Protein AF-A0A352NLE5-F1 (afdb_monomer_lite)

Foldseek 3Di:
DDDPPVVVVVVVVVPPDDDDDPDAVDWDAAPNDTFDDPAHWDDDPPDTRDDPCRNLVSVVWDWDADPVQQWIWIDDVPWIKIFHAPDQWIDIVNHIDGHPGHDHDPPPDDD

Sequence (111 aa):
MFKPLWVTAAMCLLLAGPAMAITSDYALVVNGTLVYTDVSPVVDGSKVLVPLRAVAEAAGADVRYIESEREVIISRPGLEVKLWVDNYAGYKNGTPIVLTSPPNQSTAGHL

Structure (mmCIF, N/CA/C/O backbone):
data_AF-A0A352NLE5-F1
#
_entry.id   AF-A0A352NLE5-F1
#
loop_
_atom_site.group_PDB
_atom_site.id
_atom_site.type_symbol
_atom_site.label_atom_id
_atom_site.label_alt_id
_atom_site.label_comp_id
_atom_site.label_asym_id
_atom_site.label_entity_id
_atom_site.label_seq_id
_atom_site.pdbx_PDB_ins_code
_atom_site.Cartn_x
_atom_site.Cartn_y
_atom_site.Cartn_z
_atom_site.occupancy
_atom_site.B_iso_or_equiv
_atom_site.auth_seq_id
_atom_site.auth_comp_id
_atom_site.auth_asym_id
_atom_site.auth_atom_id
_atom_site.pdbx_PDB_model_num
ATOM 1 N N . MET A 1 1 ? -7.433 0.867 -66.941 1.00 53.16 1 MET A N 1
ATOM 2 C CA . MET A 1 1 ? -7.952 1.700 -65.834 1.00 53.16 1 MET A CA 1
ATOM 3 C C . MET A 1 1 ? -6.943 1.642 -64.688 1.00 53.16 1 MET A C 1
ATOM 5 O O . MET A 1 1 ? -7.043 0.781 -63.826 1.00 53.16 1 MET A O 1
ATOM 9 N N . PHE A 1 2 ? -5.888 2.461 -64.766 1.00 58.28 2 PHE A N 1
ATOM 10 C CA . PHE A 1 2 ? -4.749 2.450 -63.838 1.00 58.28 2 PHE A CA 1
ATOM 11 C C . PHE A 1 2 ? -5.045 3.385 -62.660 1.00 58.28 2 PHE A C 1
ATOM 13 O O . PHE A 1 2 ? -5.219 4.584 -62.856 1.00 58.28 2 PHE A O 1
ATOM 20 N N . LYS A 1 3 ? -5.154 2.838 -61.447 1.00 55.47 3 LYS A N 1
ATOM 21 C CA . LYS A 1 3 ? -5.294 3.633 -60.218 1.00 55.47 3 LYS A CA 1
ATOM 22 C C . LYS A 1 3 ? -3.917 4.216 -59.849 1.00 55.47 3 LYS A C 1
ATOM 24 O O . LYS A 1 3 ? -2.946 3.458 -59.886 1.00 55.47 3 LYS A O 1
ATOM 29 N N . PRO A 1 4 ? -3.796 5.518 -59.523 1.00 55.31 4 PRO A N 1
ATOM 30 C CA . PRO A 1 4 ? -2.502 6.154 -59.284 1.00 55.31 4 PRO A CA 1
ATOM 31 C C . PRO A 1 4 ? -1.880 5.627 -57.985 1.00 55.31 4 PRO A C 1
AT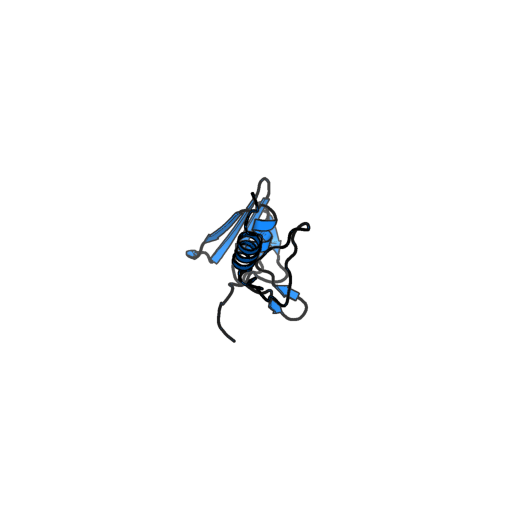OM 33 O O . PRO A 1 4 ? -2.310 5.967 -56.884 1.00 55.31 4 PRO A O 1
ATOM 36 N N . LEU A 1 5 ? -0.847 4.795 -58.141 1.00 58.88 5 LEU A N 1
ATOM 37 C CA . LEU A 1 5 ? -0.100 4.100 -57.083 1.00 58.88 5 LEU A CA 1
ATOM 38 C C . LEU A 1 5 ? 0.449 5.048 -55.991 1.00 58.88 5 LEU A C 1
ATOM 40 O O . LEU A 1 5 ? 0.719 4.623 -54.869 1.00 58.88 5 LEU A O 1
ATOM 44 N N . TRP A 1 6 ? 0.584 6.341 -56.297 1.00 63.59 6 TRP A N 1
ATOM 45 C CA . TRP A 1 6 ? 1.107 7.365 -55.389 1.00 63.59 6 TRP A CA 1
ATOM 46 C C . TRP A 1 6 ? 0.137 7.765 -54.270 1.00 63.59 6 TRP A C 1
ATOM 48 O O . TRP A 1 6 ? 0.586 8.189 -53.208 1.00 63.59 6 TRP A O 1
ATOM 58 N N . VAL A 1 7 ? -1.175 7.570 -54.448 1.00 61.47 7 VAL A N 1
ATOM 59 C CA . VAL A 1 7 ? -2.172 7.920 -53.415 1.00 61.47 7 VAL A CA 1
ATOM 60 C C . VAL A 1 7 ? -2.087 6.964 -52.217 1.00 61.47 7 VAL A C 1
ATOM 62 O O . VAL A 1 7 ? -2.264 7.374 -51.074 1.00 61.47 7 VAL A O 1
ATOM 65 N N . THR A 1 8 ? -1.713 5.705 -52.452 1.00 60.06 8 THR A N 1
ATOM 66 C CA . THR A 1 8 ? -1.460 4.712 -51.395 1.00 60.06 8 THR A CA 1
ATOM 67 C C . THR A 1 8 ? -0.172 4.977 -50.611 1.00 60.06 8 THR A C 1
ATOM 69 O O . THR A 1 8 ? -0.135 4.720 -49.412 1.00 60.06 8 THR A O 1
ATOM 72 N N . ALA A 1 9 ? 0.864 5.544 -51.239 1.00 58.34 9 ALA A N 1
ATOM 73 C CA . ALA A 1 9 ? 2.114 5.878 -50.550 1.00 58.34 9 ALA A CA 1
ATOM 74 C C . ALA A 1 9 ? 1.957 7.083 -49.601 1.00 58.34 9 ALA A C 1
ATOM 76 O O . ALA A 1 9 ? 2.536 7.095 -48.517 1.00 58.34 9 ALA A O 1
ATOM 77 N N . ALA A 1 10 ? 1.120 8.060 -49.964 1.00 58.03 10 ALA A N 1
ATOM 78 C CA . ALA A 1 10 ? 0.838 9.221 -49.119 1.00 58.03 10 ALA A CA 1
ATOM 79 C C . ALA A 1 10 ? 0.021 8.869 -47.857 1.00 58.03 10 ALA A C 1
ATOM 81 O O . ALA A 1 10 ? 0.162 9.532 -46.833 1.00 58.03 10 ALA A O 1
ATOM 82 N N . MET A 1 11 ? -0.794 7.807 -47.894 1.00 60.06 11 MET A N 1
ATOM 83 C CA . MET A 1 11 ? -1.668 7.432 -46.773 1.00 60.06 11 MET A CA 1
ATOM 84 C C . MET A 1 11 ? -0.951 6.647 -45.658 1.00 60.06 11 MET A C 1
ATOM 86 O O . MET A 1 11 ? -1.356 6.733 -44.503 1.00 60.06 11 MET A O 1
ATOM 90 N N . CYS A 1 12 ? 0.153 5.950 -45.951 1.00 57.06 12 CYS A N 1
ATOM 91 C CA . CYS A 1 12 ? 0.974 5.313 -44.910 1.00 57.06 12 CYS A CA 1
ATOM 92 C C . CYS A 1 12 ? 1.856 6.307 -44.138 1.00 57.06 12 CYS A C 1
ATOM 94 O O . CYS A 1 12 ? 2.186 6.049 -42.983 1.00 57.06 12 CYS A O 1
ATOM 96 N N . LEU A 1 13 ? 2.213 7.451 -44.733 1.00 58.22 13 LEU A N 1
ATOM 97 C CA . LEU A 1 13 ? 3.098 8.429 -44.088 1.00 58.22 13 LEU A CA 1
ATOM 98 C C . LEU A 1 13 ? 2.386 9.263 -43.001 1.00 58.22 13 LEU A C 1
ATOM 100 O O . LEU A 1 13 ? 3.040 9.842 -42.143 1.00 58.22 13 LEU A O 1
ATOM 104 N N . LEU A 1 14 ? 1.049 9.274 -42.992 1.00 60.44 14 LEU A N 1
ATOM 105 C CA . LEU A 1 14 ? 0.218 9.975 -42.002 1.00 60.44 14 LEU A CA 1
ATOM 106 C C . LEU A 1 14 ? -0.071 9.160 -40.726 1.00 60.44 14 LEU A C 1
ATOM 108 O O . LEU A 1 14 ? -0.676 9.687 -39.798 1.00 60.44 14 LEU A O 1
ATOM 112 N N . LEU A 1 15 ? 0.369 7.898 -40.652 1.00 63.97 15 LEU A N 1
ATOM 113 C CA . LEU A 1 15 ? 0.180 7.027 -39.480 1.00 63.97 15 LEU A CA 1
ATOM 114 C C . LEU A 1 15 ? 1.417 6.942 -38.568 1.00 63.97 15 LEU A C 1
ATOM 116 O O . LEU A 1 15 ? 1.367 6.289 -37.528 1.00 63.97 15 LEU A O 1
ATOM 120 N N . ALA A 1 16 ? 2.515 7.618 -38.915 1.00 63.56 16 ALA A N 1
ATOM 121 C CA . ALA A 1 16 ? 3.707 7.704 -38.075 1.00 63.56 16 ALA A CA 1
ATOM 122 C C . ALA A 1 16 ? 3.570 8.851 -37.055 1.00 63.56 16 ALA A C 1
ATOM 124 O O . ALA A 1 16 ? 4.225 9.886 -37.164 1.00 63.56 16 ALA A O 1
ATOM 125 N N . GLY A 1 17 ? 2.678 8.686 -36.075 1.00 74.38 17 GLY A N 1
ATOM 126 C CA . GLY A 1 17 ? 2.652 9.552 -34.895 1.00 74.38 17 GLY A CA 1
ATOM 127 C C . GLY A 1 17 ? 3.886 9.306 -34.011 1.00 74.38 17 GLY A C 1
ATOM 128 O O . GLY A 1 17 ? 4.390 8.181 -33.983 1.00 74.38 17 GLY A O 1
ATOM 129 N N . PRO A 1 18 ? 4.400 10.320 -33.291 1.00 71.44 18 PRO A N 1
ATOM 130 C CA . PRO A 1 18 ? 5.511 10.121 -32.368 1.00 71.44 18 PRO A CA 1
ATOM 131 C C . PRO A 1 18 ? 5.114 9.114 -31.282 1.00 71.44 18 PRO A C 1
ATOM 133 O O . PRO A 1 18 ? 4.115 9.295 -30.586 1.00 71.44 18 PRO A O 1
ATOM 136 N N . ALA A 1 19 ? 5.910 8.057 -31.124 1.00 68.38 19 ALA A N 1
ATOM 137 C CA . ALA A 1 19 ? 5.809 7.179 -29.969 1.00 68.38 19 ALA A CA 1
ATOM 138 C C . ALA A 1 19 ? 6.344 7.945 -28.755 1.00 68.38 19 ALA A C 1
ATOM 140 O O . ALA A 1 19 ? 7.547 8.187 -28.644 1.00 68.38 19 ALA A O 1
ATOM 141 N N . MET A 1 20 ? 5.453 8.365 -27.859 1.00 68.25 20 MET A N 1
ATOM 142 C CA . MET A 1 20 ? 5.870 8.886 -26.563 1.00 68.25 20 MET A CA 1
ATOM 143 C C . MET A 1 20 ? 6.469 7.734 -25.756 1.00 68.25 20 MET A C 1
ATOM 145 O O . MET A 1 20 ? 5.753 6.855 -25.284 1.00 68.25 20 MET A O 1
ATOM 149 N N . ALA A 1 21 ? 7.792 7.723 -25.625 1.00 59.03 21 ALA A N 1
ATOM 150 C CA . ALA A 1 21 ? 8.470 6.870 -24.667 1.00 59.03 21 ALA A CA 1
ATOM 151 C C . ALA A 1 21 ? 8.405 7.553 -23.297 1.00 59.03 21 ALA A C 1
ATOM 153 O O . ALA A 1 21 ? 9.011 8.603 -23.094 1.00 59.03 21 ALA A O 1
ATOM 154 N N . ILE A 1 22 ? 7.662 6.968 -22.359 1.00 57.62 22 ILE A N 1
ATOM 155 C CA . ILE A 1 22 ? 7.798 7.311 -20.943 1.00 57.62 22 ILE A CA 1
ATOM 156 C C . ILE A 1 22 ? 9.057 6.589 -20.463 1.00 57.62 22 ILE A C 1
ATOM 158 O O . ILE A 1 22 ? 9.076 5.362 -20.380 1.00 57.62 22 ILE A O 1
ATOM 162 N N . THR A 1 23 ? 10.137 7.333 -20.227 1.00 54.72 23 THR A N 1
ATOM 163 C CA . THR A 1 23 ? 11.389 6.774 -19.708 1.00 54.72 23 THR A CA 1
ATOM 164 C C . THR A 1 23 ? 11.305 6.715 -18.185 1.00 54.72 23 THR A C 1
ATOM 166 O O . THR A 1 23 ? 11.552 7.713 -17.510 1.00 54.72 23 THR A O 1
ATOM 169 N N . SER A 1 24 ? 10.936 5.562 -17.633 1.00 61.53 24 SER A N 1
ATOM 170 C CA . SER A 1 24 ? 11.190 5.250 -16.227 1.00 61.53 24 SER A CA 1
ATOM 171 C C . SER A 1 24 ? 12.423 4.349 -16.146 1.00 61.53 24 SER A C 1
ATOM 173 O O . SER A 1 24 ? 12.502 3.350 -16.859 1.00 61.53 24 SER A O 1
ATOM 175 N N . ASP A 1 25 ? 13.383 4.673 -15.274 1.00 66.56 25 ASP A N 1
ATOM 176 C CA . ASP A 1 25 ? 14.582 3.834 -15.066 1.00 66.56 25 ASP A CA 1
ATOM 177 C C . ASP A 1 25 ? 14.233 2.429 -14.543 1.00 66.56 25 ASP A C 1
ATOM 179 O O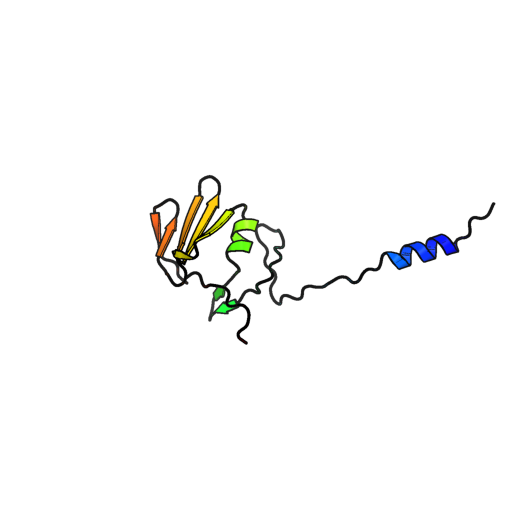 . ASP A 1 25 ? 15.020 1.489 -14.648 1.00 66.56 25 ASP A O 1
ATOM 183 N N . TYR A 1 26 ? 13.018 2.272 -14.009 1.00 74.25 26 TYR A N 1
ATOM 184 C CA . TYR A 1 26 ? 12.496 1.026 -13.471 1.00 74.25 26 TYR A CA 1
ATOM 185 C C . TYR A 1 26 ? 11.153 0.680 -14.117 1.00 74.25 26 TYR A C 1
ATOM 187 O O . TYR A 1 26 ? 10.279 1.537 -14.266 1.00 74.25 26 TYR A O 1
ATOM 195 N N . ALA A 1 27 ? 10.977 -0.595 -14.470 1.00 80.62 27 ALA A N 1
ATOM 196 C CA . ALA A 1 27 ? 9.714 -1.142 -14.950 1.00 80.62 27 ALA A CA 1
ATOM 197 C C . ALA A 1 27 ? 8.988 -1.864 -13.807 1.00 80.62 27 ALA A C 1
ATOM 199 O O . ALA A 1 27 ? 9.565 -2.734 -13.151 1.00 80.62 27 ALA A O 1
ATOM 200 N N . LEU A 1 28 ? 7.716 -1.526 -13.580 1.00 82.75 28 LEU A N 1
ATOM 201 C CA . LEU A 1 28 ? 6.867 -2.220 -12.616 1.00 82.75 28 LEU A CA 1
ATOM 202 C C . LEU A 1 28 ? 6.065 -3.306 -13.339 1.00 82.75 28 LEU A C 1
ATOM 204 O O . LEU A 1 28 ? 5.239 -3.006 -14.196 1.00 82.75 28 LEU A O 1
ATOM 208 N N . VAL A 1 29 ? 6.296 -4.570 -12.990 1.00 85.81 29 VAL A N 1
ATOM 209 C CA . VAL A 1 29 ? 5.555 -5.710 -13.546 1.00 85.81 29 VAL A CA 1
ATOM 210 C C . VAL A 1 29 ? 4.814 -6.414 -12.417 1.00 85.81 29 VAL A C 1
ATOM 212 O O . VAL A 1 29 ? 5.435 -6.921 -11.484 1.00 85.81 29 VAL A O 1
ATOM 215 N N . VAL A 1 30 ? 3.485 -6.460 -12.503 1.00 85.25 30 VAL A N 1
ATOM 216 C CA . VAL A 1 30 ? 2.612 -7.106 -11.513 1.00 85.25 30 VAL A CA 1
ATOM 217 C C . VAL A 1 30 ? 1.876 -8.246 -12.204 1.00 85.25 30 VAL A C 1
ATOM 219 O O . VAL A 1 30 ? 1.181 -8.031 -13.191 1.00 85.25 30 VAL A O 1
ATOM 222 N N . ASN A 1 31 ? 2.054 -9.478 -11.715 1.00 85.00 31 ASN A N 1
ATOM 223 C CA . ASN A 1 31 ? 1.455 -10.690 -12.297 1.00 85.00 31 ASN A CA 1
ATOM 224 C C . ASN A 1 31 ? 1.711 -10.867 -13.813 1.00 85.00 31 ASN A C 1
ATOM 226 O O . ASN A 1 31 ? 0.859 -11.374 -14.534 1.00 85.00 31 ASN A O 1
ATOM 230 N N . GLY A 1 32 ? 2.882 -10.445 -14.304 1.00 85.50 32 GLY A N 1
ATOM 231 C CA . GLY A 1 32 ? 3.245 -10.527 -15.727 1.00 85.50 32 GLY A CA 1
ATOM 232 C C . GLY A 1 32 ? 2.726 -9.372 -16.591 1.00 85.50 32 GLY A C 1
ATOM 233 O O . GLY A 1 32 ? 3.079 -9.296 -17.766 1.00 85.50 32 GLY A O 1
ATOM 234 N N . THR A 1 33 ? 1.954 -8.449 -16.016 1.00 82.44 33 THR A N 1
ATOM 235 C CA . THR A 1 33 ? 1.451 -7.254 -16.699 1.00 82.44 33 THR A CA 1
ATOM 236 C C . THR A 1 33 ? 2.321 -6.052 -16.360 1.00 82.44 33 THR A C 1
ATOM 238 O O . THR A 1 33 ? 2.598 -5.784 -15.190 1.00 82.44 33 THR A O 1
ATOM 241 N N . LEU A 1 34 ? 2.750 -5.319 -17.388 1.00 83.88 34 LEU A N 1
ATOM 242 C CA . LEU A 1 34 ? 3.455 -4.052 -17.222 1.00 83.88 34 LEU A CA 1
ATOM 243 C C . LEU A 1 34 ? 2.486 -2.989 -16.685 1.00 83.88 34 LEU A C 1
ATOM 245 O O . LEU A 1 34 ? 1.430 -2.756 -17.273 1.00 83.88 34 LEU A O 1
ATOM 249 N N . VAL A 1 35 ? 2.852 -2.357 -15.573 1.00 84.81 35 VAL A N 1
ATOM 250 C CA . VAL A 1 35 ? 2.064 -1.321 -14.902 1.00 84.81 35 VAL A CA 1
ATOM 251 C C . VAL A 1 35 ? 2.753 0.019 -15.100 1.00 84.81 35 VAL A C 1
ATOM 253 O O . VAL A 1 35 ? 3.887 0.217 -14.665 1.00 84.81 35 VAL A O 1
ATOM 256 N N . TYR A 1 36 ? 2.051 0.944 -15.746 1.00 81.00 36 TYR A N 1
ATOM 257 C CA . TYR A 1 36 ? 2.505 2.319 -15.905 1.00 81.00 36 TYR A CA 1
ATOM 258 C C . TYR A 1 36 ? 2.057 3.158 -14.714 1.00 81.00 36 TYR A C 1
ATOM 260 O O . TYR A 1 36 ? 0.935 3.027 -14.228 1.00 81.00 36 TYR A O 1
ATOM 268 N N . THR A 1 37 ? 2.949 4.012 -14.230 1.00 79.69 37 THR A N 1
ATOM 269 C CA . THR A 1 37 ? 2.691 4.890 -13.093 1.00 79.69 37 THR A CA 1
ATOM 270 C C . THR A 1 37 ? 3.500 6.167 -13.252 1.00 79.69 37 THR A C 1
ATOM 272 O O . THR A 1 37 ? 4.649 6.126 -13.686 1.00 79.69 37 THR A O 1
ATOM 275 N N . ASP A 1 38 ? 2.892 7.296 -12.895 1.00 74.44 38 ASP A N 1
ATOM 276 C CA . ASP A 1 38 ? 3.530 8.615 -12.975 1.00 74.44 38 ASP A CA 1
ATOM 277 C C . ASP A 1 38 ? 4.545 8.846 -11.844 1.00 74.44 38 ASP A C 1
ATOM 279 O O . ASP A 1 38 ? 5.273 9.836 -11.837 1.00 74.44 38 ASP A O 1
ATOM 283 N N . VAL A 1 39 ? 4.592 7.933 -10.868 1.00 77.12 39 VAL A N 1
ATOM 284 C CA . VAL A 1 39 ? 5.512 7.986 -9.733 1.00 77.12 39 VAL A CA 1
ATOM 285 C C . VAL A 1 39 ? 6.589 6.927 -9.924 1.00 77.12 39 VAL A C 1
ATOM 287 O O . VAL A 1 39 ? 6.324 5.730 -9.826 1.00 77.12 39 VAL A O 1
ATOM 290 N N . SER A 1 40 ? 7.823 7.362 -10.162 1.00 77.12 40 SER A N 1
ATOM 291 C CA . SER A 1 40 ? 8.965 6.452 -10.246 1.00 77.12 40 SER A CA 1
ATOM 292 C C . SER A 1 40 ? 9.209 5.740 -8.907 1.00 77.12 40 SER A C 1
ATOM 294 O O . SER A 1 40 ? 9.078 6.365 -7.849 1.00 77.12 40 SER A O 1
ATOM 296 N N . PRO A 1 41 ? 9.600 4.453 -8.918 1.00 81.31 41 PRO A N 1
ATOM 297 C CA . PRO A 1 41 ? 10.086 3.776 -7.722 1.00 81.31 41 PRO A CA 1
ATOM 298 C C . PRO A 1 41 ? 11.267 4.522 -7.089 1.00 81.31 41 PRO A C 1
ATOM 300 O O . PRO A 1 41 ? 12.128 5.045 -7.797 1.00 81.31 41 PRO A O 1
ATOM 303 N N . VAL A 1 42 ? 11.323 4.546 -5.757 1.00 82.44 42 VAL A N 1
ATOM 304 C CA . VAL A 1 42 ? 12.372 5.238 -4.990 1.00 82.44 42 VAL A CA 1
ATOM 305 C C . VAL A 1 42 ? 13.248 4.208 -4.292 1.00 82.44 42 VAL A C 1
ATOM 307 O O . VAL A 1 42 ? 12.740 3.316 -3.618 1.00 82.44 42 VAL A O 1
ATOM 310 N N . VAL A 1 43 ? 14.566 4.328 -4.427 1.00 82.12 43 VAL A N 1
ATOM 311 C CA . VAL A 1 43 ? 15.510 3.494 -3.674 1.00 82.12 43 VAL A CA 1
ATOM 312 C C . VAL A 1 43 ? 15.743 4.134 -2.309 1.00 82.12 43 VAL A C 1
ATOM 314 O O . VAL A 1 43 ? 16.243 5.253 -2.227 1.00 82.12 43 VAL A O 1
ATOM 317 N N . ASP A 1 44 ? 15.385 3.421 -1.245 1.00 80.12 44 ASP A N 1
ATOM 318 C CA . ASP A 1 44 ? 15.612 3.819 0.143 1.00 80.12 44 ASP A CA 1
ATOM 319 C C . ASP A 1 44 ? 16.546 2.802 0.815 1.00 80.12 44 ASP A C 1
ATOM 321 O O . ASP A 1 44 ? 16.150 1.696 1.208 1.00 80.12 44 ASP A O 1
ATOM 325 N N . GLY A 1 45 ? 17.835 3.146 0.861 1.00 83.31 45 GLY A N 1
ATOM 326 C CA . GLY A 1 45 ? 18.896 2.265 1.341 1.00 83.31 45 GLY A CA 1
ATOM 327 C C . GLY A 1 45 ? 18.997 0.978 0.516 1.00 83.31 45 GLY A C 1
ATOM 328 O O . GLY A 1 45 ? 19.428 0.999 -0.633 1.00 83.31 45 GLY A O 1
ATOM 329 N N . SER A 1 46 ? 18.623 -0.156 1.118 1.00 84.19 46 SER A N 1
ATOM 330 C CA . SER A 1 46 ? 18.608 -1.481 0.475 1.00 84.19 46 SER A CA 1
ATOM 331 C C . SER A 1 46 ? 17.221 -1.925 -0.005 1.00 84.19 46 SER A C 1
ATOM 333 O O . SER A 1 46 ? 17.057 -3.072 -0.428 1.00 84.19 46 SER A O 1
ATOM 335 N N . LYS A 1 47 ? 16.212 -1.050 0.072 1.00 81.88 47 LYS A N 1
ATOM 336 C CA . LYS A 1 47 ? 14.835 -1.335 -0.343 1.00 81.88 47 LYS A CA 1
ATOM 337 C C . LYS A 1 47 ? 14.438 -0.456 -1.521 1.00 81.88 47 LYS A C 1
ATOM 339 O O . LYS A 1 47 ? 14.910 0.665 -1.669 1.00 81.88 47 LYS A O 1
ATOM 344 N N . VAL A 1 48 ? 13.517 -0.960 -2.333 1.00 84.81 48 VAL A N 1
ATOM 345 C CA . VAL A 1 48 ? 12.855 -0.176 -3.377 1.00 84.81 48 VAL A CA 1
ATOM 346 C C . VAL A 1 48 ? 11.417 0.060 -2.938 1.00 84.81 48 VAL A C 1
ATOM 348 O O . VAL A 1 48 ? 10.654 -0.889 -2.748 1.00 84.81 48 VAL A O 1
ATOM 351 N N . LEU A 1 49 ? 11.056 1.324 -2.750 1.00 85.31 49 LEU A N 1
ATOM 352 C CA . LEU A 1 49 ? 9.693 1.765 -2.507 1.00 85.31 49 LEU A CA 1
ATOM 353 C C . LEU A 1 49 ? 8.973 1.867 -3.848 1.00 85.31 49 LEU A C 1
ATOM 355 O O . LEU A 1 49 ? 9.408 2.572 -4.758 1.00 85.31 49 LEU A O 1
ATOM 359 N N . VAL A 1 50 ? 7.863 1.147 -3.961 1.00 87.50 50 VAL A N 1
ATOM 360 C CA . VAL A 1 50 ? 7.030 1.111 -5.165 1.00 87.50 50 VAL A CA 1
ATOM 361 C C . VAL A 1 50 ? 5.711 1.844 -4.922 1.00 87.50 50 VAL A C 1
ATOM 363 O O . VAL A 1 50 ? 5.231 1.868 -3.784 1.00 87.50 50 VAL A O 1
ATOM 366 N N . PRO A 1 51 ? 5.082 2.414 -5.964 1.00 88.88 51 PRO A N 1
ATOM 367 C CA . PRO A 1 51 ? 3.794 3.080 -5.818 1.00 88.88 51 PRO A CA 1
ATOM 368 C C . PRO A 1 51 ? 2.711 2.098 -5.364 1.00 88.88 51 PRO A C 1
ATOM 370 O O . PRO A 1 51 ? 2.223 1.271 -6.137 1.00 88.88 51 PRO A O 1
ATOM 373 N N . LEU A 1 52 ? 2.321 2.206 -4.092 1.00 89.69 52 LEU A N 1
ATOM 374 C CA . LEU A 1 52 ? 1.376 1.297 -3.441 1.00 89.69 52 LEU A CA 1
ATOM 375 C C . LEU A 1 52 ? 0.064 1.161 -4.223 1.00 89.69 52 LEU A C 1
ATOM 377 O O . LEU A 1 52 ? -0.417 0.048 -4.418 1.00 89.69 52 LEU A O 1
ATOM 381 N N . ARG A 1 53 ? -0.487 2.289 -4.694 1.00 90.19 53 ARG A N 1
ATOM 382 C CA . ARG A 1 53 ? -1.737 2.321 -5.465 1.00 90.19 53 ARG A CA 1
ATOM 383 C C . ARG A 1 53 ? -1.622 1.520 -6.759 1.00 90.19 53 ARG A C 1
ATOM 385 O O . ARG A 1 53 ? -2.441 0.643 -6.985 1.00 90.19 53 ARG A O 1
ATOM 392 N N . ALA A 1 54 ? -0.571 1.762 -7.543 1.00 88.31 54 ALA A N 1
ATOM 393 C CA . ALA A 1 54 ? -0.363 1.078 -8.817 1.00 88.31 54 ALA A CA 1
ATOM 394 C C . ALA A 1 54 ? -0.256 -0.444 -8.631 1.00 88.31 54 ALA A C 1
ATOM 396 O O . ALA A 1 54 ? -0.862 -1.210 -9.376 1.00 88.31 54 ALA A O 1
ATOM 397 N N . VAL A 1 55 ? 0.472 -0.889 -7.600 1.00 89.38 55 VAL A N 1
ATOM 398 C CA . VAL A 1 55 ? 0.610 -2.319 -7.290 1.00 89.38 55 VAL A CA 1
ATOM 399 C C . VAL A 1 55 ? -0.719 -2.929 -6.842 1.00 89.38 55 VAL A C 1
ATOM 401 O O . VAL A 1 55 ? -1.070 -4.021 -7.287 1.00 89.38 55 VAL A O 1
ATOM 404 N N . ALA A 1 56 ? -1.457 -2.248 -5.965 1.00 91.19 56 ALA A N 1
ATOM 405 C CA . ALA A 1 56 ? -2.730 -2.737 -5.446 1.00 91.19 56 ALA A CA 1
ATOM 406 C C . ALA A 1 56 ? -3.810 -2.816 -6.537 1.00 91.19 56 ALA A C 1
ATOM 408 O O . ALA A 1 56 ? -4.455 -3.857 -6.670 1.00 91.19 56 ALA A O 1
ATOM 409 N N . GLU A 1 57 ? -3.949 -1.778 -7.361 1.00 90.31 57 GLU A N 1
ATOM 410 C CA . GLU A 1 57 ? -4.905 -1.737 -8.475 1.00 90.31 57 GLU A CA 1
ATOM 411 C C . GLU A 1 57 ? -4.576 -2.791 -9.535 1.00 90.31 57 GLU A C 1
ATOM 413 O O . GLU A 1 57 ? -5.455 -3.542 -9.958 1.00 90.31 57 GLU A O 1
ATOM 418 N N . ALA A 1 58 ? -3.297 -2.949 -9.892 1.00 88.88 58 ALA A N 1
ATOM 419 C CA . ALA A 1 58 ? -2.866 -4.015 -10.797 1.00 88.88 58 ALA A CA 1
ATOM 420 C C . ALA A 1 58 ? -3.097 -5.426 -10.220 1.00 88.88 58 ALA A C 1
ATOM 422 O O . ALA A 1 58 ? -3.242 -6.395 -10.968 1.00 88.88 58 ALA A O 1
ATOM 423 N N . ALA A 1 59 ? -3.161 -5.557 -8.893 1.00 88.56 59 ALA A N 1
ATOM 424 C CA . ALA A 1 59 ? -3.532 -6.788 -8.200 1.00 88.56 59 ALA A CA 1
ATOM 425 C C . ALA A 1 59 ? -5.056 -6.954 -8.004 1.00 88.56 59 ALA A C 1
ATOM 427 O O . ALA A 1 59 ? -5.476 -7.893 -7.315 1.00 88.56 59 ALA A O 1
ATOM 428 N N . GLY A 1 60 ? -5.874 -6.071 -8.591 1.00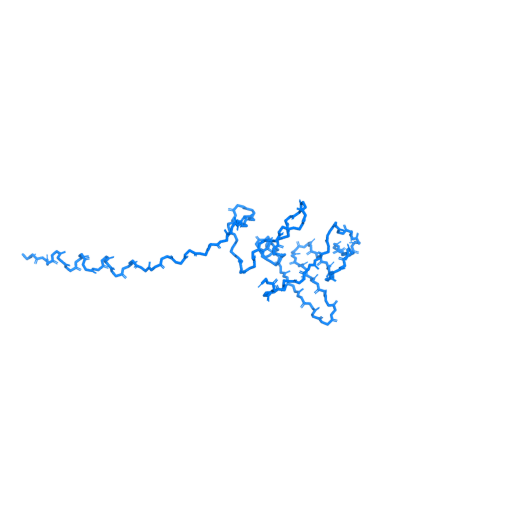 90.44 60 GLY A N 1
ATOM 429 C CA . GLY A 1 60 ? -7.336 -6.111 -8.531 1.00 90.44 60 GLY A CA 1
ATOM 430 C C . GLY A 1 60 ? -7.922 -5.637 -7.201 1.00 90.44 60 GLY A C 1
ATOM 431 O O . GLY A 1 60 ? -8.971 -6.134 -6.792 1.00 90.44 60 GLY A O 1
ATOM 432 N N . ALA A 1 61 ? -7.226 -4.749 -6.490 1.00 94.00 61 ALA A N 1
ATOM 433 C CA . ALA A 1 61 ? -7.709 -4.135 -5.260 1.00 94.00 61 ALA A CA 1
ATOM 434 C C . ALA A 1 61 ? -8.013 -2.647 -5.450 1.00 94.00 61 ALA A C 1
ATOM 436 O O . ALA A 1 61 ? -7.270 -1.933 -6.118 1.00 94.00 61 ALA A O 1
ATOM 437 N N . ASP A 1 62 ? -9.066 -2.178 -4.792 1.00 93.94 62 ASP A N 1
ATOM 438 C CA . ASP A 1 62 ? -9.396 -0.763 -4.684 1.00 93.94 62 ASP A CA 1
ATOM 439 C C . ASP A 1 62 ? -8.573 -0.110 -3.574 1.00 93.94 62 ASP A C 1
ATOM 441 O O . ASP A 1 62 ? -8.390 -0.687 -2.497 1.00 93.94 62 ASP A O 1
ATOM 445 N N . VAL A 1 63 ? -8.101 1.112 -3.819 1.00 93.19 63 VAL A N 1
ATOM 446 C CA . VAL A 1 63 ? -7.327 1.889 -2.846 1.00 93.19 63 VAL A CA 1
ATOM 447 C C . VAL A 1 63 ? -8.025 3.203 -2.546 1.00 93.19 63 VAL A C 1
ATOM 449 O O . VAL A 1 63 ? -8.165 4.066 -3.411 1.00 93.19 63 VAL A O 1
ATOM 452 N N . ARG A 1 64 ? -8.388 3.400 -1.280 1.00 94.00 64 ARG A N 1
ATOM 453 C CA . ARG A 1 64 ? -8.967 4.642 -0.769 1.00 94.00 64 ARG A CA 1
ATOM 454 C C . ARG A 1 64 ? -8.010 5.296 0.215 1.00 94.00 64 ARG A C 1
ATOM 456 O O . ARG A 1 64 ? -7.518 4.646 1.129 1.00 94.00 64 ARG A O 1
ATOM 463 N N . TYR A 1 65 ? -7.770 6.589 0.039 1.00 92.50 65 TYR A N 1
ATOM 464 C CA . TYR A 1 65 ? -7.007 7.396 0.985 1.00 92.50 65 TYR A CA 1
ATOM 465 C C . TYR A 1 65 ? -7.952 8.343 1.728 1.00 92.50 65 TYR A C 1
ATOM 467 O O . TYR A 1 65 ? -8.758 9.024 1.093 1.00 92.50 65 TYR A O 1
ATOM 475 N N . ILE A 1 66 ? -7.870 8.366 3.055 1.00 93.06 66 ILE A N 1
ATOM 476 C CA . ILE A 1 66 ? -8.607 9.286 3.924 1.00 93.06 66 ILE A CA 1
ATOM 477 C C . ILE A 1 66 ? -7.611 10.317 4.440 1.00 93.06 66 ILE A C 1
ATOM 479 O O . ILE A 1 66 ? -6.805 10.036 5.326 1.00 93.06 66 ILE A O 1
ATOM 483 N N . GLU A 1 67 ? -7.670 11.521 3.878 1.00 90.00 67 GLU A N 1
ATOM 484 C CA . GLU A 1 67 ? -6.714 12.590 4.174 1.00 90.00 67 GLU A CA 1
ATOM 485 C C . GLU A 1 67 ? -6.749 13.028 5.643 1.00 90.00 67 GLU A C 1
ATOM 487 O O . GLU A 1 67 ? -5.694 13.176 6.257 1.00 90.00 67 GLU A O 1
ATOM 492 N N . SER A 1 68 ? -7.944 13.149 6.233 1.00 92.50 68 SER A N 1
ATOM 493 C CA . SER A 1 68 ? -8.127 13.562 7.633 1.00 92.50 68 SER A CA 1
ATOM 494 C C . SER A 1 68 ? -7.446 12.633 8.635 1.00 92.50 68 SER A C 1
ATOM 496 O O . SER A 1 68 ? -7.030 13.074 9.702 1.00 92.50 68 SER A O 1
ATOM 498 N N . GLU A 1 69 ? -7.331 11.353 8.292 1.00 91.50 69 GLU A N 1
ATOM 499 C CA . GLU A 1 69 ? -6.771 10.314 9.159 1.00 91.50 69 GLU A CA 1
ATOM 500 C C . GLU A 1 69 ? -5.381 9.867 8.700 1.00 91.50 69 GLU A C 1
ATOM 502 O O . GLU A 1 69 ? -4.727 9.086 9.387 1.00 91.50 69 GLU A O 1
ATOM 507 N N . ARG A 1 70 ? -4.912 10.356 7.542 1.00 92.69 70 ARG A N 1
ATOM 508 C CA . ARG A 1 70 ? -3.723 9.848 6.841 1.00 92.69 70 ARG A CA 1
ATOM 509 C C . ARG A 1 70 ? -3.768 8.320 6.689 1.00 92.69 70 ARG A C 1
ATOM 511 O O . ARG A 1 70 ? -2.736 7.653 6.767 1.00 92.69 70 ARG A O 1
ATOM 518 N N . GLU A 1 71 ? -4.967 7.777 6.476 1.00 93.94 71 GLU A N 1
ATOM 519 C CA . GLU A 1 71 ? -5.242 6.341 6.391 1.00 93.94 71 GLU A CA 1
ATOM 520 C C . GLU A 1 71 ? -5.337 5.903 4.926 1.00 93.94 71 GLU A C 1
ATOM 522 O O . GLU A 1 71 ? -6.022 6.519 4.109 1.00 93.94 71 GLU A O 1
ATOM 527 N N . VAL A 1 72 ? -4.670 4.805 4.593 1.00 94.50 72 VAL A N 1
ATOM 528 C CA . VAL A 1 72 ? -4.785 4.089 3.326 1.00 94.50 72 VAL A CA 1
ATOM 529 C C . VAL A 1 72 ? -5.544 2.791 3.574 1.00 94.50 72 VAL A C 1
ATOM 531 O O . VAL A 1 72 ? -5.092 1.933 4.333 1.00 94.50 72 VAL A O 1
ATOM 534 N N . ILE A 1 73 ? -6.669 2.628 2.888 1.00 95.06 73 ILE A N 1
ATOM 535 C CA . ILE A 1 73 ? -7.496 1.425 2.919 1.00 95.06 73 ILE A CA 1
ATOM 536 C C . ILE A 1 73 ? -7.396 0.746 1.560 1.00 95.06 73 ILE A C 1
ATOM 538 O O . ILE A 1 73 ? -7.714 1.346 0.535 1.00 95.06 73 ILE A O 1
ATOM 542 N N . ILE A 1 74 ? -6.964 -0.510 1.561 1.00 96.00 74 ILE A N 1
ATOM 543 C CA . ILE A 1 74 ? -6.866 -1.362 0.378 1.00 96.00 74 ILE A CA 1
ATOM 544 C C . ILE A 1 74 ? -7.886 -2.482 0.529 1.00 96.00 74 ILE A C 1
ATOM 546 O O . ILE A 1 74 ? -7.833 -3.234 1.505 1.00 96.00 74 ILE A O 1
ATOM 550 N N . SER A 1 75 ? -8.796 -2.619 -0.427 1.00 96.06 75 SER A N 1
ATOM 551 C CA . SER A 1 75 ? -9.888 -3.589 -0.361 1.00 96.06 75 SER A CA 1
ATOM 552 C C . SER A 1 75 ? -9.992 -4.420 -1.631 1.00 96.06 75 SER A C 1
ATOM 554 O O . SER A 1 75 ? -9.968 -3.890 -2.735 1.00 96.06 75 SER A O 1
ATOM 556 N N . ARG A 1 76 ? -10.164 -5.732 -1.473 1.00 93.75 76 ARG A N 1
ATOM 557 C CA . ARG A 1 76 ? -10.586 -6.672 -2.523 1.00 93.75 76 ARG A CA 1
ATOM 558 C C . ARG A 1 76 ? -11.404 -7.802 -1.882 1.00 93.75 76 ARG A C 1
ATOM 560 O O . ARG A 1 76 ? -11.352 -7.951 -0.659 1.00 93.75 76 ARG A O 1
ATOM 567 N N . PRO A 1 77 ? -12.131 -8.641 -2.640 1.00 93.88 77 PRO A N 1
ATOM 568 C CA . PRO A 1 77 ? -12.888 -9.747 -2.054 1.00 93.88 77 PRO A CA 1
ATOM 569 C C . PRO A 1 77 ? -12.024 -10.619 -1.118 1.00 93.88 77 PRO A C 1
ATOM 571 O O . PRO A 1 77 ? -11.020 -11.194 -1.536 1.00 93.88 77 PRO A O 1
ATOM 574 N N . GLY A 1 78 ? -12.391 -10.679 0.169 1.00 91.69 78 GLY A N 1
ATOM 575 C CA . GLY A 1 78 ? -11.686 -11.453 1.204 1.00 91.69 78 GLY A CA 1
ATOM 576 C C . GLY A 1 78 ? -10.406 -10.822 1.782 1.00 91.69 78 GLY A C 1
ATOM 577 O O . GLY A 1 78 ? -9.739 -11.457 2.607 1.00 91.69 78 GLY A O 1
ATOM 578 N N . LEU A 1 79 ? -10.044 -9.599 1.382 1.00 93.62 79 LEU A N 1
ATOM 579 C CA . LEU A 1 79 ? -8.890 -8.876 1.920 1.00 93.62 79 LEU A CA 1
ATOM 580 C C . LEU A 1 79 ? -9.204 -7.388 2.126 1.00 93.62 79 LEU A C 1
ATOM 582 O O . LEU A 1 79 ? -9.490 -6.669 1.174 1.00 93.62 79 LEU A O 1
ATOM 586 N N . GLU A 1 80 ? -9.035 -6.922 3.355 1.00 95.94 80 GLU A N 1
ATOM 587 C CA . GLU A 1 80 ? -8.967 -5.514 3.731 1.00 95.94 80 GLU A CA 1
ATOM 588 C C . GLU A 1 80 ? -7.618 -5.255 4.406 1.00 95.94 80 GLU A C 1
ATOM 590 O O . GLU A 1 80 ? -7.212 -5.990 5.311 1.00 95.94 80 GLU A O 1
ATOM 595 N N . VAL A 1 81 ? -6.907 -4.221 3.969 1.00 95.75 81 VAL A N 1
ATOM 596 C CA . VAL A 1 81 ? -5.662 -3.770 4.589 1.00 95.75 81 VAL A CA 1
ATOM 597 C C . VAL A 1 81 ? -5.788 -2.292 4.929 1.00 95.75 81 VAL A C 1
ATOM 599 O O . VAL A 1 81 ? -6.134 -1.495 4.063 1.00 95.75 81 VAL A O 1
ATOM 602 N N . LYS A 1 82 ? -5.494 -1.932 6.179 1.00 95.44 82 LYS A N 1
ATOM 603 C CA . LYS A 1 82 ? -5.504 -0.553 6.682 1.00 95.44 82 LYS A CA 1
ATOM 604 C C . LYS A 1 82 ? -4.106 -0.163 7.117 1.00 95.44 82 LYS A C 1
ATOM 606 O O . LYS A 1 82 ? -3.486 -0.888 7.897 1.00 95.44 82 LYS A O 1
ATOM 611 N N . LEU A 1 83 ? -3.609 0.946 6.598 1.00 94.62 83 LEU A N 1
ATOM 612 C CA . LEU A 1 83 ? -2.266 1.455 6.857 1.00 94.62 83 LEU A CA 1
ATOM 613 C C . LEU A 1 83 ? -2.359 2.952 7.141 1.00 94.62 83 LEU A C 1
ATOM 615 O O . LEU A 1 83 ? -3.233 3.619 6.602 1.00 94.62 83 LEU A O 1
ATOM 619 N N . TRP A 1 84 ? -1.428 3.495 7.916 1.00 94.00 84 TRP A N 1
ATOM 620 C CA . TRP A 1 84 ? -1.327 4.939 8.134 1.00 94.00 84 TRP A CA 1
ATOM 621 C C . TRP A 1 84 ? 0.013 5.446 7.626 1.00 94.00 84 TRP A C 1
ATOM 623 O O . TRP A 1 84 ? 1.028 4.761 7.756 1.00 94.00 84 TRP A O 1
ATOM 633 N N . VAL A 1 85 ? 0.014 6.642 7.041 1.00 91.06 85 VAL A N 1
ATOM 634 C CA . VAL A 1 85 ? 1.247 7.289 6.574 1.00 91.06 85 VAL A CA 1
ATOM 635 C C . VAL A 1 85 ? 2.213 7.462 7.748 1.00 91.06 85 VAL A C 1
ATOM 637 O O . VAL A 1 85 ? 1.787 7.827 8.844 1.00 91.06 85 VAL A O 1
ATOM 640 N N . ASP A 1 86 ? 3.501 7.207 7.513 1.00 89.62 86 ASP A N 1
ATOM 641 C CA . ASP A 1 86 ? 4.585 7.272 8.509 1.00 89.62 86 ASP A CA 1
ATOM 642 C C . ASP A 1 86 ? 4.409 6.321 9.712 1.00 89.62 86 ASP A C 1
ATOM 644 O O . ASP A 1 86 ? 5.131 6.420 10.705 1.00 89.62 86 ASP A O 1
ATOM 648 N N . ASN A 1 87 ? 3.470 5.371 9.637 1.00 90.50 87 ASN A N 1
ATOM 649 C CA . ASN A 1 87 ? 3.199 4.414 10.702 1.00 90.50 87 ASN A CA 1
ATOM 650 C C . ASN A 1 87 ? 3.642 3.000 10.304 1.00 90.50 87 ASN A C 1
ATOM 652 O O . ASN A 1 87 ? 3.353 2.511 9.212 1.00 90.50 87 ASN A O 1
ATOM 656 N N . TYR A 1 88 ? 4.328 2.322 11.222 1.00 91.75 88 TYR A N 1
ATOM 657 C CA . TYR A 1 88 ? 4.756 0.933 11.055 1.00 91.75 88 TYR A CA 1
ATOM 658 C C . TYR A 1 88 ? 3.641 -0.064 11.373 1.00 91.75 88 TYR A C 1
ATOM 660 O O . T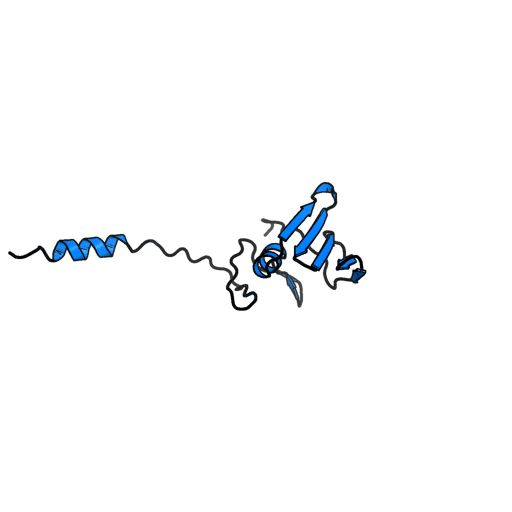YR A 1 88 ? 3.737 -1.224 10.983 1.00 91.75 88 TYR A O 1
ATOM 668 N N . ALA A 1 89 ? 2.599 0.350 12.090 1.00 92.06 89 ALA A N 1
ATOM 669 C CA . ALA A 1 89 ? 1.453 -0.494 12.376 1.00 92.06 89 ALA A CA 1
ATOM 670 C C . ALA A 1 89 ? 0.411 -0.408 11.254 1.00 92.06 89 ALA A C 1
ATOM 672 O O . ALA A 1 89 ? 0.108 0.664 10.728 1.00 92.06 89 ALA A O 1
ATOM 673 N N . GLY A 1 90 ? -0.175 -1.554 10.934 1.00 93.62 90 GLY A N 1
ATOM 674 C CA . GLY A 1 90 ? -1.314 -1.681 10.038 1.00 93.62 90 GLY A CA 1
ATOM 675 C C . GLY A 1 90 ? -2.245 -2.795 10.493 1.00 93.62 90 GLY A C 1
ATOM 676 O O . GLY A 1 90 ? -1.963 -3.503 11.460 1.00 93.62 90 GLY A O 1
ATOM 677 N N . TYR A 1 91 ? -3.336 -2.996 9.766 1.00 95.69 91 TYR A N 1
ATOM 678 C CA . TYR A 1 91 ? -4.238 -4.126 9.965 1.00 95.69 91 TYR A CA 1
ATOM 679 C C . TYR A 1 91 ? -4.458 -4.862 8.654 1.00 95.69 91 TYR A C 1
ATOM 681 O O . TYR A 1 91 ? -4.616 -4.239 7.609 1.00 95.69 91 TYR A O 1
ATOM 689 N N . LYS A 1 92 ? -4.524 -6.189 8.720 1.00 95.31 92 LYS A N 1
ATOM 690 C CA . LYS A 1 92 ? -4.965 -7.068 7.636 1.00 95.31 92 LYS A CA 1
ATOM 691 C C . LYS A 1 92 ? -6.168 -7.861 8.129 1.00 95.31 92 LYS A C 1
ATOM 693 O O . LYS A 1 92 ? -6.031 -8.653 9.059 1.00 95.31 92 LYS A O 1
ATOM 698 N N . ASN A 1 93 ? -7.336 -7.661 7.526 1.00 94.69 93 ASN A N 1
ATOM 699 C CA . ASN A 1 93 ? -8.605 -8.272 7.937 1.00 94.69 93 ASN A CA 1
ATOM 700 C C . ASN A 1 93 ? -8.866 -8.102 9.449 1.00 94.69 93 ASN A C 1
ATOM 702 O O . ASN A 1 93 ? -9.224 -9.055 10.137 1.00 94.69 93 ASN A O 1
ATOM 706 N N . GLY A 1 94 ? -8.576 -6.914 9.991 1.00 92.75 94 GLY A N 1
ATOM 707 C CA . GLY A 1 94 ? -8.683 -6.611 11.425 1.00 92.75 94 GLY A CA 1
ATOM 708 C C . GLY A 1 94 ? -7.571 -7.181 12.320 1.00 92.75 94 GLY A C 1
ATOM 709 O O . GLY A 1 94 ? -7.516 -6.840 13.497 1.00 92.75 94 GLY A O 1
ATOM 710 N N . THR A 1 95 ? -6.653 -7.998 11.795 1.00 95.00 95 THR A N 1
ATOM 711 C CA . THR A 1 95 ? -5.492 -8.501 12.550 1.00 95.00 95 THR A CA 1
ATOM 712 C C . THR A 1 95 ? -4.331 -7.509 12.451 1.00 95.00 95 THR A C 1
ATOM 714 O O . THR A 1 95 ? -3.984 -7.131 11.329 1.00 95.00 95 THR A O 1
ATOM 717 N N . PRO A 1 96 ? -3.708 -7.083 13.565 1.00 94.06 96 PRO A N 1
ATOM 718 C CA . PRO A 1 96 ? -2.595 -6.142 13.518 1.00 94.06 96 PRO A CA 1
ATOM 719 C C . PRO A 1 96 ? -1.369 -6.755 12.829 1.00 94.06 96 PRO A C 1
ATOM 721 O O . PRO A 1 96 ? -1.028 -7.919 13.047 1.00 94.06 96 PRO A O 1
ATOM 724 N N . ILE A 1 97 ? -0.696 -5.951 12.008 1.00 94.25 97 ILE A N 1
ATOM 725 C 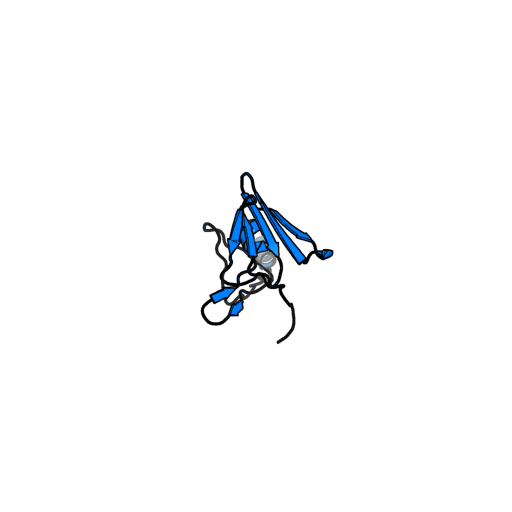CA . ILE A 1 97 ? 0.560 -6.279 11.330 1.00 94.25 97 ILE A CA 1
ATOM 726 C C 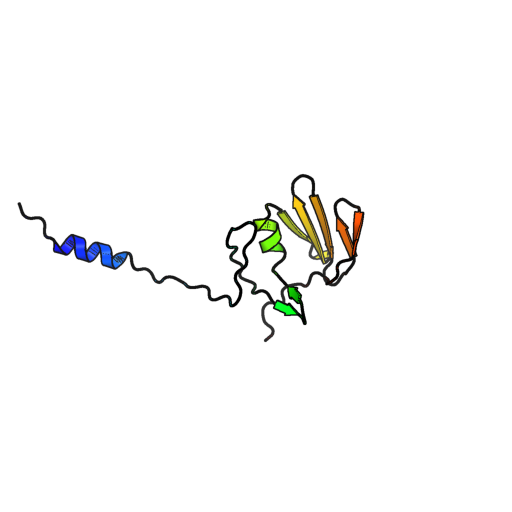. ILE A 1 97 ? 1.583 -5.163 11.557 1.00 94.25 97 ILE A C 1
ATOM 728 O O . ILE A 1 97 ? 1.221 -3.992 11.667 1.00 94.25 97 ILE A O 1
ATOM 732 N N . VAL A 1 98 ? 2.865 -5.529 11.600 1.00 92.19 98 VAL A N 1
ATOM 733 C CA . VAL A 1 98 ? 3.980 -4.574 11.648 1.00 92.19 98 VAL A CA 1
ATOM 734 C C . VAL A 1 98 ? 4.696 -4.593 10.305 1.00 92.19 98 VAL A C 1
ATOM 736 O O . VAL A 1 98 ? 5.088 -5.648 9.803 1.00 92.19 98 VAL A O 1
ATOM 739 N N . LEU A 1 99 ? 4.844 -3.418 9.716 1.00 86.38 99 LEU A N 1
ATOM 740 C CA . LEU A 1 99 ? 5.557 -3.187 8.474 1.00 86.38 99 LEU A CA 1
ATOM 741 C C . LEU A 1 99 ? 7.043 -3.005 8.768 1.00 86.38 99 LEU A C 1
ATOM 743 O O . LEU A 1 99 ? 7.433 -2.501 9.816 1.00 86.38 99 LEU A O 1
ATOM 747 N N . THR A 1 100 ? 7.892 -3.372 7.813 1.00 84.56 100 THR A N 1
ATOM 748 C CA . THR A 1 100 ? 9.337 -3.113 7.925 1.00 84.56 100 THR A CA 1
ATOM 749 C C . THR A 1 100 ? 9.731 -1.725 7.415 1.00 84.56 100 THR A C 1
ATOM 751 O O . THR A 1 100 ? 10.875 -1.319 7.602 1.00 84.56 100 THR A O 1
ATOM 754 N N . SER A 1 101 ? 8.808 -1.033 6.745 1.00 84.81 101 SER A N 1
ATOM 755 C CA . SER A 1 101 ? 8.913 0.348 6.274 1.00 84.81 101 SER A CA 1
ATOM 756 C C . SER A 1 101 ? 7.504 0.953 6.263 1.00 84.81 101 SER A C 1
ATOM 758 O O . SER A 1 101 ? 6.572 0.249 5.857 1.00 84.81 101 SER A O 1
ATOM 760 N N . PRO A 1 102 ? 7.323 2.206 6.707 1.00 86.50 102 PRO A N 1
ATOM 761 C CA . PRO A 1 102 ? 6.016 2.842 6.704 1.00 86.50 102 PRO A CA 1
ATOM 762 C C . PRO A 1 102 ? 5.606 3.249 5.275 1.00 86.50 102 PRO A C 1
ATOM 764 O O . PRO A 1 102 ? 6.469 3.449 4.415 1.00 86.50 102 PRO A O 1
ATOM 767 N N . PRO A 1 103 ? 4.300 3.384 4.992 1.00 85.69 103 PRO A N 1
ATOM 768 C CA . PRO A 1 103 ? 3.832 4.019 3.770 1.00 85.69 103 PRO A CA 1
ATOM 769 C C . PRO A 1 103 ? 4.187 5.507 3.792 1.00 85.69 103 PRO A C 1
ATOM 771 O O . PRO A 1 103 ? 3.817 6.220 4.725 1.00 85.69 103 PRO A O 1
ATOM 774 N N . ASN A 1 104 ? 4.836 5.980 2.733 1.00 85.94 104 ASN A N 1
ATOM 775 C CA . ASN A 1 104 ? 5.170 7.390 2.563 1.00 85.94 104 ASN A CA 1
ATOM 776 C C . ASN A 1 104 ? 4.228 8.024 1.536 1.00 85.94 104 ASN A C 1
ATOM 778 O O . ASN A 1 104 ? 3.822 7.380 0.565 1.00 85.94 104 ASN A O 1
ATOM 782 N N . GLN A 1 105 ? 3.895 9.298 1.733 1.00 77.69 105 GLN A N 1
ATOM 783 C CA . GLN A 1 105 ? 3.255 10.084 0.681 1.00 77.69 105 GLN A CA 1
ATOM 784 C C . GLN A 1 105 ? 4.292 10.398 -0.396 1.00 77.69 105 GLN A C 1
ATOM 786 O O . GLN A 1 105 ? 5.434 10.738 -0.089 1.00 77.69 105 GLN A O 1
ATOM 791 N N . SER A 1 106 ? 3.900 10.269 -1.663 1.00 66.25 106 SER A N 1
ATOM 792 C CA . SER A 1 106 ? 4.750 10.708 -2.765 1.00 66.25 106 SER A CA 1
ATOM 793 C C . SER A 1 106 ? 4.821 12.233 -2.726 1.00 66.25 106 SER A C 1
ATOM 795 O O . SER A 1 106 ? 3.892 12.917 -3.152 1.00 66.25 106 SER A O 1
ATOM 797 N N . THR A 1 107 ? 5.902 12.784 -2.176 1.00 60.25 107 THR A N 1
ATOM 798 C CA . THR A 1 107 ? 6.213 14.204 -2.342 1.00 60.25 107 THR A CA 1
ATOM 799 C C . THR A 1 107 ? 6.695 14.391 -3.773 1.00 60.25 107 THR A C 1
ATOM 801 O O . THR A 1 107 ? 7.874 14.216 -4.077 1.00 60.25 107 THR A O 1
ATOM 804 N N . ALA A 1 108 ? 5.773 14.703 -4.679 1.00 44.72 108 ALA A N 1
ATOM 805 C CA . ALA A 1 108 ? 6.130 15.137 -6.018 1.00 44.72 108 ALA A CA 1
ATOM 806 C C . ALA A 1 108 ? 6.864 16.487 -5.910 1.00 44.72 108 ALA A C 1
ATOM 808 O O . ALA A 1 108 ? 6.250 17.497 -5.572 1.00 44.72 108 ALA A O 1
ATOM 809 N N . GLY A 1 109 ? 8.174 16.508 -6.181 1.00 45.44 109 GLY A N 1
ATOM 810 C CA . GLY A 1 109 ? 8.880 17.750 -6.517 1.00 45.44 109 GLY A CA 1
ATOM 811 C C . GLY A 1 109 ? 9.871 18.341 -5.508 1.00 45.44 109 GLY A C 1
ATOM 812 O O . GLY A 1 109 ? 9.997 19.560 -5.470 1.00 45.44 109 GLY A O 1
ATOM 813 N N . HIS A 1 110 ? 10.624 17.545 -4.741 1.00 33.47 110 HIS A N 1
ATOM 814 C CA . HIS A 1 110 ? 11.876 18.059 -4.163 1.00 33.47 110 HIS A CA 1
ATOM 815 C C . HIS A 1 110 ? 13.073 17.177 -4.524 1.00 33.47 110 HIS A C 1
ATOM 817 O O . HIS A 1 110 ? 13.485 16.313 -3.752 1.00 33.47 110 HIS A O 1
ATOM 823 N N . LEU A 1 111 ? 13.590 17.419 -5.729 1.00 41.50 111 LEU A N 1
ATOM 824 C CA . LEU A 1 111 ? 15.012 17.384 -6.065 1.00 41.50 111 LEU A CA 1
ATOM 825 C C . LEU A 1 111 ? 15.349 18.718 -6.737 1.00 41.50 111 LEU A C 1
ATOM 827 O O . LEU A 1 111 ? 14.481 19.204 -7.501 1.00 41.50 111 LEU A O 1
#

Secondary structure (DSSP, 8-state):
----THHHHHHHGGG---------SS-EEETTEEE--SS--EEETTEEE--HHHHHHHTT-EEEEEGGGTEEEEEETTEEEEEETT-SEEEETTEEEE-SS------TT--

pLDDT: mean 80.3, std 14.96, range [33.47, 96.06]

Radius of gyration: 22.12 Å; chains: 1; bounding box: 32×30×79 Å